Protein AF-A0A967IBW9-F1 (afdb_monomer_lite)

Structure (mmCIF, N/CA/C/O backbone):
data_AF-A0A967IBW9-F1
#
_entry.id   AF-A0A967IBW9-F1
#
loop_
_atom_site.group_PDB
_atom_site.id
_atom_site.type_symbol
_atom_site.label_atom_id
_atom_site.label_alt_id
_atom_site.label_comp_id
_atom_site.label_asym_id
_atom_site.label_entity_id
_atom_site.label_seq_id
_atom_site.pdbx_PDB_ins_code
_atom_site.Cartn_x
_atom_site.Cartn_y
_atom_site.Cartn_z
_atom_site.occupancy
_atom_site.B_iso_or_equiv
_atom_site.auth_seq_id
_atom_site.auth_comp_id
_atom_site.auth_asym_id
_atom_site.auth_atom_id
_atom_site.pdbx_PDB_model_num
ATOM 1 N N . GLU A 1 1 ? 4.638 -0.309 14.330 1.00 79.12 1 GLU A N 1
ATOM 2 C CA . GLU A 1 1 ? 5.044 -1.502 13.549 1.00 79.12 1 GLU A CA 1
ATOM 3 C C . GLU A 1 1 ? 4.154 -1.692 12.316 1.00 79.12 1 GLU A C 1
ATOM 5 O O . GLU A 1 1 ? 4.647 -1.998 11.236 1.00 79.12 1 GLU A O 1
ATOM 10 N N . ASP A 1 2 ? 2.859 -1.410 12.453 1.00 85.75 2 ASP A N 1
ATOM 11 C CA . ASP A 1 2 ? 1.802 -1.588 11.443 1.00 85.75 2 ASP A CA 1
ATOM 12 C C . ASP A 1 2 ? 2.026 -0.792 10.159 1.00 85.75 2 ASP A C 1
ATOM 14 O O . ASP A 1 2 ? 1.941 -1.355 9.073 1.00 85.75 2 ASP A O 1
ATOM 18 N N . ILE A 1 3 ? 2.429 0.479 10.277 1.00 86.25 3 ILE A N 1
ATOM 19 C CA . ILE A 1 3 ? 2.731 1.347 9.125 1.00 86.25 3 ILE A CA 1
ATOM 20 C C . ILE A 1 3 ? 3.807 0.722 8.229 1.00 86.25 3 ILE A C 1
ATOM 22 O O . ILE A 1 3 ? 3.683 0.687 7.009 1.00 86.25 3 ILE A O 1
ATOM 26 N N . ARG A 1 4 ? 4.875 0.185 8.826 1.00 87.44 4 ARG A N 1
ATOM 27 C CA . ARG A 1 4 ? 5.954 -0.435 8.055 1.00 87.44 4 ARG A CA 1
ATOM 28 C C . ARG A 1 4 ? 5.485 -1.733 7.399 1.00 87.44 4 ARG A C 1
ATOM 30 O O . ARG A 1 4 ? 5.854 -1.973 6.257 1.00 87.44 4 ARG A O 1
ATOM 37 N N . ARG A 1 5 ? 4.664 -2.531 8.092 1.00 89.56 5 ARG A N 1
ATOM 38 C CA . ARG A 1 5 ? 4.096 -3.779 7.556 1.00 89.56 5 ARG A CA 1
ATOM 39 C C . ARG A 1 5 ? 3.173 -3.531 6.367 1.00 89.56 5 ARG A C 1
ATOM 41 O O . ARG A 1 5 ? 3.324 -4.207 5.356 1.00 89.56 5 ARG A O 1
ATOM 48 N N . VAL A 1 6 ? 2.268 -2.555 6.460 1.00 89.25 6 VAL A N 1
ATOM 49 C CA . VAL A 1 6 ? 1.333 -2.250 5.365 1.00 89.25 6 VAL A CA 1
ATOM 50 C C . VAL A 1 6 ? 2.067 -1.699 4.142 1.00 89.25 6 VAL A C 1
ATOM 52 O O . VAL A 1 6 ? 1.794 -2.126 3.023 1.00 89.25 6 VAL A O 1
ATOM 55 N N . ILE A 1 7 ? 3.083 -0.852 4.354 1.00 87.25 7 ILE A N 1
ATOM 56 C CA . ILE A 1 7 ? 3.931 -0.357 3.266 1.00 87.25 7 ILE A CA 1
ATOM 57 C C . ILE A 1 7 ? 4.693 -1.510 2.615 1.00 87.25 7 ILE A C 1
ATOM 59 O O . ILE A 1 7 ? 4.798 -1.526 1.396 1.00 87.25 7 ILE A O 1
ATOM 63 N N . ASP A 1 8 ? 5.223 -2.460 3.392 1.00 86.88 8 ASP A N 1
ATOM 64 C CA . ASP A 1 8 ? 5.969 -3.606 2.862 1.00 86.88 8 ASP A CA 1
ATOM 65 C C . ASP A 1 8 ? 5.078 -4.560 2.056 1.00 86.88 8 ASP A C 1
ATOM 67 O O . ASP A 1 8 ? 5.435 -4.944 0.944 1.00 86.88 8 ASP A O 1
ATOM 71 N N . ALA A 1 9 ? 3.870 -4.838 2.553 1.00 87.06 9 ALA A N 1
ATOM 72 C CA . ALA A 1 9 ? 2.857 -5.590 1.818 1.00 87.06 9 ALA A CA 1
ATOM 73 C C . ALA A 1 9 ? 2.488 -4.902 0.493 1.00 87.06 9 ALA A C 1
ATOM 75 O O . ALA A 1 9 ? 2.355 -5.566 -0.532 1.00 87.06 9 ALA A O 1
ATOM 76 N N . ALA A 1 10 ? 2.405 -3.569 0.480 1.00 83.69 10 ALA A N 1
ATOM 77 C CA . ALA A 1 10 ? 2.127 -2.806 -0.732 1.00 83.69 10 ALA A CA 1
ATOM 78 C C . ALA A 1 10 ? 3.273 -2.848 -1.767 1.00 83.69 10 ALA A C 1
ATOM 80 O O . ALA A 1 10 ? 3.043 -2.554 -2.938 1.00 83.69 10 ALA A O 1
ATOM 81 N N . LYS A 1 11 ? 4.494 -3.250 -1.377 1.00 78.12 11 LYS A N 1
ATOM 82 C CA . LYS A 1 11 ? 5.610 -3.486 -2.317 1.00 78.12 11 LYS A CA 1
ATOM 83 C C . LYS A 1 11 ? 5.508 -4.824 -3.036 1.00 78.12 11 LYS A C 1
ATOM 85 O O . LYS A 1 11 ? 6.172 -4.994 -4.053 1.00 78.12 11 LYS A O 1
ATOM 90 N N . ALA A 1 12 ? 4.717 -5.769 -2.523 1.00 80.50 12 ALA A N 1
ATOM 91 C CA . ALA A 1 12 ? 4.580 -7.120 -3.068 1.00 80.50 12 ALA A CA 1
ATOM 92 C C . ALA A 1 12 ? 3.712 -7.156 -4.342 1.00 80.50 12 ALA A C 1
ATOM 94 O O . ALA A 1 12 ? 2.882 -8.044 -4.530 1.00 80.50 12 ALA A O 1
ATOM 95 N N . VAL A 1 13 ? 3.887 -6.169 -5.219 1.00 81.00 13 VAL A N 1
ATOM 96 C CA . VAL A 1 13 ? 3.240 -6.093 -6.525 1.00 81.00 13 VAL A CA 1
ATOM 97 C C . VAL A 1 13 ? 4.129 -6.744 -7.579 1.00 81.00 13 VAL A C 1
ATOM 99 O O . VAL A 1 13 ? 5.356 -6.663 -7.519 1.00 81.00 13 VAL A O 1
ATOM 102 N N . ALA A 1 14 ? 3.513 -7.394 -8.566 1.00 79.75 14 ALA A N 1
ATOM 103 C CA . ALA A 1 14 ? 4.241 -7.946 -9.700 1.00 79.75 14 ALA A CA 1
ATOM 104 C C . ALA A 1 14 ? 4.785 -6.798 -10.562 1.00 79.75 14 ALA A C 1
ATOM 106 O O . ALA A 1 14 ? 4.022 -6.079 -11.209 1.00 79.75 14 ALA A O 1
ATOM 107 N N . ILE A 1 15 ? 6.104 -6.624 -10.559 1.00 83.31 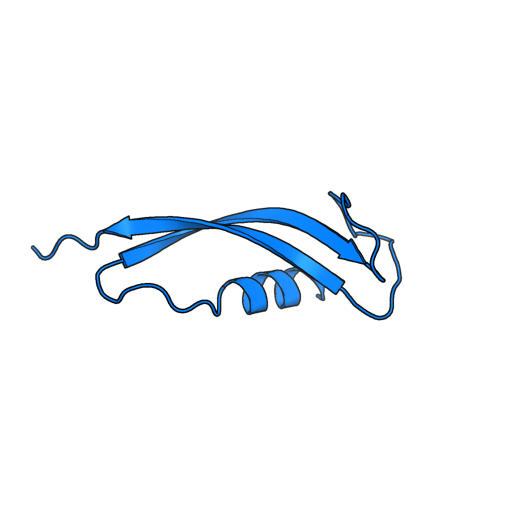15 ILE A N 1
ATOM 108 C CA . ILE A 1 15 ? 6.802 -5.658 -11.407 1.00 83.31 15 ILE A CA 1
ATOM 109 C C . ILE A 1 15 ? 7.454 -6.438 -12.553 1.00 83.31 15 ILE A C 1
ATOM 111 O O . ILE A 1 15 ? 7.981 -7.527 -12.309 1.00 83.31 15 ILE A O 1
ATOM 115 N N . PRO A 1 16 ? 7.389 -5.935 -13.801 1.00 86.50 16 PRO A N 1
ATOM 116 C CA . PRO A 1 16 ? 8.068 -6.562 -14.927 1.00 86.50 16 PRO A CA 1
ATOM 117 C C . PRO A 1 16 ? 9.542 -6.824 -14.618 1.00 86.50 16 PRO A C 1
ATOM 119 O O . PRO A 1 16 ? 10.204 -6.006 -13.990 1.00 86.50 16 PRO A O 1
ATOM 122 N N . MET A 1 17 ? 10.056 -7.963 -15.076 1.00 85.00 17 MET A N 1
ATOM 123 C CA . MET A 1 17 ? 11.435 -8.396 -14.816 1.00 85.00 17 MET A CA 1
ATOM 124 C C . MET A 1 17 ? 12.505 -7.473 -15.420 1.00 85.00 17 MET A C 1
ATOM 126 O O . MET A 1 17 ? 13.644 -7.484 -14.968 1.00 85.00 17 MET A O 1
ATOM 130 N N . ASP A 1 18 ? 12.140 -6.658 -16.408 1.00 89.25 18 ASP A N 1
ATOM 131 C CA . ASP A 1 18 ? 12.973 -5.603 -16.994 1.00 89.25 18 ASP A CA 1
ATOM 132 C C . ASP A 1 18 ? 12.965 -4.293 -16.187 1.00 89.25 18 ASP A C 1
ATOM 134 O O . ASP A 1 18 ? 13.565 -3.303 -16.614 1.00 89.25 18 ASP A O 1
ATOM 138 N N . ARG A 1 19 ? 12.290 -4.257 -15.029 1.00 89.25 19 ARG A N 1
ATOM 139 C CA . ARG A 1 19 ? 12.166 -3.062 -14.191 1.00 89.25 19 ARG A CA 1
ATOM 140 C C . ARG A 1 19 ? 12.565 -3.330 -12.748 1.00 89.25 19 ARG A C 1
ATOM 142 O O . ARG A 1 19 ? 12.234 -4.359 -12.168 1.00 89.25 19 ARG A O 1
ATOM 149 N N . GLU A 1 20 ? 13.201 -2.341 -12.136 1.00 88.69 20 GLU A N 1
ATOM 150 C CA . GLU A 1 20 ? 13.524 -2.337 -10.710 1.00 88.69 20 GLU A CA 1
ATOM 151 C C . GLU A 1 20 ? 12.769 -1.230 -9.974 1.00 88.69 20 GLU A C 1
ATOM 153 O O . GLU A 1 20 ? 12.430 -0.186 -10.544 1.00 88.69 20 GLU A O 1
ATOM 158 N N . VAL A 1 21 ? 12.485 -1.458 -8.691 1.00 88.44 21 VAL A N 1
ATOM 159 C CA . VAL A 1 21 ? 11.895 -0.437 -7.822 1.00 88.44 21 VAL A CA 1
ATOM 160 C C . VAL A 1 21 ? 12.972 0.565 -7.438 1.00 88.44 21 VAL A C 1
ATOM 162 O O . VAL A 1 21 ? 13.901 0.223 -6.715 1.00 88.44 21 VAL A O 1
ATOM 165 N N . ILE A 1 22 ? 12.799 1.814 -7.863 1.00 90.38 22 ILE A N 1
ATOM 166 C CA . ILE A 1 22 ? 13.669 2.924 -7.469 1.00 90.38 22 ILE A CA 1
ATOM 167 C C . ILE A 1 22 ? 13.182 3.506 -6.142 1.00 90.38 22 ILE A C 1
ATOM 169 O O . ILE A 1 22 ? 13.950 3.615 -5.193 1.00 90.38 22 ILE A O 1
ATOM 173 N N . HIS A 1 23 ? 11.900 3.877 -6.060 1.00 89.75 23 HIS A N 1
ATOM 174 C CA . HIS A 1 23 ? 11.326 4.526 -4.878 1.00 89.75 23 HIS A CA 1
ATOM 175 C C . HIS A 1 23 ? 9.907 4.057 -4.584 1.00 89.75 23 HIS A C 1
ATOM 177 O O . HIS A 1 23 ? 9.145 3.694 -5.478 1.00 89.75 23 HIS A O 1
ATOM 183 N N . ILE A 1 24 ? 9.545 4.131 -3.304 1.00 88.81 24 ILE A N 1
ATOM 184 C CA . ILE A 1 24 ? 8.215 3.805 -2.797 1.00 88.81 24 ILE A CA 1
ATOM 185 C C . ILE A 1 24 ? 7.798 4.945 -1.881 1.00 88.81 24 ILE A C 1
ATOM 187 O O . ILE A 1 24 ? 8.449 5.210 -0.872 1.00 88.81 24 ILE A O 1
ATOM 191 N N . LEU A 1 25 ? 6.732 5.636 -2.263 1.00 90.06 25 LEU A N 1
ATOM 192 C CA . LEU A 1 25 ? 6.253 6.839 -1.599 1.00 90.06 25 LEU A CA 1
ATOM 193 C C . LEU A 1 25 ? 4.837 6.573 -1.072 1.00 90.06 25 LEU A C 1
ATOM 195 O O . LEU A 1 25 ? 3.919 6.429 -1.883 1.00 90.06 25 LEU A O 1
ATOM 199 N N . PRO A 1 26 ? 4.625 6.476 0.251 1.00 89.44 26 PRO A N 1
ATOM 200 C CA . PRO A 1 26 ? 3.277 6.407 0.802 1.00 89.44 26 PRO A CA 1
ATOM 201 C C . PRO A 1 26 ? 2.549 7.727 0.520 1.00 89.44 26 PRO A C 1
ATOM 203 O O . PRO A 1 26 ? 3.088 8.797 0.798 1.00 89.44 26 PRO A O 1
ATOM 206 N N . GLN A 1 27 ? 1.351 7.655 -0.059 1.00 90.44 27 GLN A N 1
ATOM 207 C CA . GLN A 1 27 ? 0.531 8.839 -0.329 1.00 90.44 27 GLN A CA 1
ATOM 208 C C . GLN A 1 27 ? -0.579 9.003 0.702 1.00 90.44 27 GLN A C 1
ATOM 210 O O . GLN A 1 27 ? -0.751 10.089 1.249 1.00 90.44 27 GLN A O 1
ATOM 215 N N . 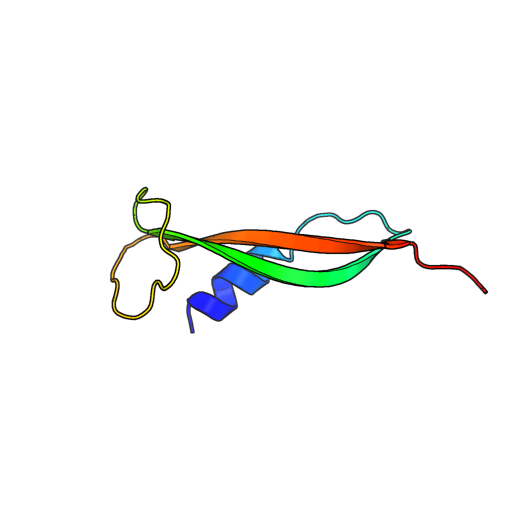GLU A 1 28 ? -1.317 7.926 0.966 1.00 92.62 28 GLU A N 1
ATOM 216 C CA . GLU A 1 28 ? -2.487 7.947 1.841 1.00 92.62 28 GLU A CA 1
ATOM 217 C C . GLU A 1 28 ? -2.636 6.605 2.557 1.00 92.62 28 GLU A C 1
ATOM 219 O O . GLU A 1 28 ? -2.233 5.555 2.049 1.00 92.62 28 GLU A O 1
ATOM 224 N N . PHE A 1 29 ? -3.267 6.643 3.719 1.00 92.69 29 PHE A N 1
ATOM 225 C CA . PHE A 1 29 ? -3.684 5.486 4.490 1.00 92.69 29 PHE A CA 1
ATOM 226 C C . PHE A 1 29 ? -5.206 5.423 4.529 1.00 92.69 29 PHE A C 1
ATOM 228 O O . PHE A 1 29 ? -5.893 6.438 4.396 1.00 92.69 29 PHE A O 1
ATOM 235 N N . ILE A 1 30 ? -5.716 4.209 4.694 1.00 93.19 30 ILE A N 1
ATOM 236 C CA . ILE A 1 30 ? -7.139 3.946 4.875 1.00 93.19 30 ILE A CA 1
ATOM 237 C C . ILE A 1 30 ? -7.287 3.143 6.164 1.00 93.19 30 ILE A C 1
ATOM 239 O O . ILE A 1 30 ? -6.580 2.147 6.351 1.00 93.19 30 ILE A O 1
ATOM 243 N N . ILE A 1 31 ? -8.174 3.589 7.052 1.00 94.38 31 ILE A N 1
ATOM 244 C CA . ILE A 1 31 ? -8.493 2.902 8.310 1.00 94.38 31 ILE A CA 1
ATOM 245 C C . ILE A 1 31 ? -10.000 2.697 8.372 1.00 94.38 31 ILE A C 1
ATOM 247 O O . ILE A 1 31 ? -10.739 3.673 8.317 1.00 94.38 31 ILE A O 1
ATOM 251 N N . ASP A 1 32 ? -10.445 1.444 8.487 1.00 93.06 32 ASP A N 1
ATOM 252 C CA . ASP A 1 32 ? -11.870 1.081 8.580 1.00 93.06 32 ASP A CA 1
ATOM 253 C C . ASP A 1 32 ? -12.751 1.817 7.542 1.00 93.06 32 ASP A C 1
ATOM 255 O O . ASP A 1 32 ? -13.730 2.479 7.884 1.00 93.06 32 ASP A O 1
ATOM 259 N N . ASP A 1 33 ? -12.347 1.739 6.267 1.00 90.44 33 ASP A N 1
ATOM 260 C CA . ASP A 1 33 ? -12.989 2.380 5.104 1.00 90.44 33 ASP A CA 1
ATOM 261 C C . ASP A 1 33 ? -12.927 3.924 5.058 1.00 90.44 33 ASP A C 1
ATOM 263 O O . ASP A 1 33 ? -13.454 4.530 4.125 1.00 90.44 33 ASP A O 1
ATOM 267 N N . GLN A 1 34 ? -12.233 4.583 5.992 1.00 91.81 34 GLN A N 1
ATOM 268 C CA . GLN A 1 34 ? -11.953 6.022 5.912 1.00 91.81 34 GLN A CA 1
ATOM 269 C C . GLN A 1 34 ? -10.671 6.289 5.128 1.00 91.81 34 GLN A C 1
ATOM 271 O O . GLN A 1 34 ? -9.584 5.919 5.574 1.00 91.81 34 GLN A O 1
ATOM 276 N N . ASP A 1 35 ? -10.791 6.950 3.978 1.00 92.19 35 ASP A N 1
ATOM 277 C CA . ASP A 1 35 ? -9.673 7.358 3.130 1.00 92.19 35 ASP A CA 1
ATOM 278 C C . ASP A 1 35 ? -9.172 8.788 3.422 1.00 92.19 35 ASP A C 1
ATOM 280 O O . ASP A 1 35 ? -9.718 9.517 4.248 1.00 92.19 35 ASP A O 1
ATOM 284 N N . GLY A 1 36 ? -8.073 9.182 2.768 1.00 91.81 36 GLY A N 1
ATOM 285 C CA . GLY A 1 36 ? -7.491 10.524 2.899 1.00 91.81 36 GLY A CA 1
ATOM 286 C C . GLY A 1 36 ? -6.597 10.741 4.128 1.00 91.81 36 GLY A C 1
ATOM 287 O O . GLY A 1 36 ? -6.170 11.869 4.395 1.00 91.81 36 GLY A O 1
ATOM 288 N N . ILE A 1 37 ? -6.277 9.688 4.888 1.00 91.50 37 ILE A N 1
ATOM 289 C CA . ILE A 1 37 ? -5.452 9.790 6.099 1.00 91.50 37 ILE A CA 1
ATOM 290 C C . ILE A 1 37 ? -3.978 9.919 5.699 1.00 91.50 37 ILE A C 1
ATOM 292 O O . ILE A 1 37 ? -3.390 8.990 5.153 1.00 91.50 37 ILE A O 1
ATOM 296 N N . LYS A 1 38 ? -3.340 11.057 5.993 1.00 89.69 38 LYS A N 1
ATOM 297 C CA . LYS A 1 38 ? -1.897 11.250 5.735 1.00 89.69 38 LYS A CA 1
ATOM 298 C C . LYS A 1 38 ? -1.013 10.639 6.817 1.00 89.69 38 LYS A C 1
ATOM 300 O O . LYS A 1 38 ? 0.004 10.024 6.514 1.00 89.69 38 LYS A O 1
ATOM 305 N N . GLU A 1 39 ? -1.419 10.801 8.072 1.00 88.81 39 GLU A N 1
ATOM 306 C CA . GLU A 1 39 ? -0.716 10.275 9.238 1.00 88.81 39 GLU A CA 1
ATOM 307 C C . GLU A 1 39 ? -1.675 9.403 10.054 1.00 88.81 39 GLU A C 1
ATOM 309 O O . GLU A 1 39 ? -2.555 9.930 10.731 1.00 88.81 39 GLU A O 1
ATOM 314 N N . PRO A 1 40 ? -1.523 8.068 10.012 1.00 87.56 40 PRO A N 1
ATOM 315 C CA . PRO A 1 40 ? -2.364 7.147 10.775 1.00 87.56 40 PRO A CA 1
ATOM 316 C C . PRO A 1 40 ? -1.908 7.027 12.241 1.00 87.56 40 PRO A C 1
ATOM 318 O O . PRO A 1 40 ? -2.428 6.210 12.999 1.00 87.56 40 PRO A O 1
ATOM 321 N N . LEU A 1 41 ? -0.886 7.786 12.653 1.00 89.25 41 LEU A N 1
ATOM 322 C CA . LEU A 1 41 ? -0.283 7.662 13.973 1.00 89.25 41 LEU A CA 1
ATOM 323 C C . LEU A 1 41 ? -1.238 8.203 15.045 1.00 89.25 41 LEU A C 1
ATOM 325 O O . LEU A 1 41 ? -1.657 9.354 14.996 1.00 89.25 41 LEU A O 1
ATOM 329 N N . GLY A 1 42 ? -1.585 7.353 16.012 1.00 88.94 42 GLY A N 1
ATOM 330 C CA . GLY A 1 42 ? -2.584 7.670 17.038 1.00 88.94 42 GLY A CA 1
ATOM 331 C C . GLY A 1 42 ? -4.023 7.329 16.642 1.00 88.94 42 GLY A C 1
ATOM 332 O O . GLY A 1 42 ? -4.916 7.441 17.479 1.00 88.94 42 GLY A O 1
ATOM 333 N N . MET A 1 43 ? -4.256 6.861 15.414 1.00 89.94 43 MET A N 1
ATOM 334 C CA . MET A 1 43 ? -5.538 6.280 15.025 1.00 89.94 43 MET A CA 1
ATOM 335 C C . MET A 1 43 ? -5.596 4.801 15.415 1.00 89.94 43 MET A C 1
ATOM 337 O O . MET A 1 43 ? -4.579 4.110 15.471 1.00 89.94 43 MET A O 1
ATOM 341 N N . SER A 1 44 ? -6.798 4.322 15.717 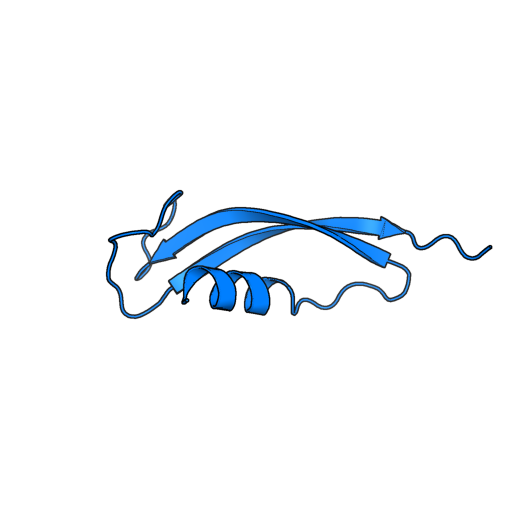1.00 88.88 44 SER A N 1
ATOM 342 C CA . SER A 1 44 ? -7.075 2.917 16.016 1.00 88.88 44 SER A CA 1
ATOM 343 C C . SER A 1 44 ? -8.135 2.418 15.053 1.00 88.88 44 SER A C 1
ATOM 345 O O . SER A 1 44 ? -9.101 3.130 14.793 1.00 88.88 44 SER A O 1
ATOM 347 N N . GLY A 1 45 ? -7.953 1.203 14.558 1.00 88.94 45 GLY A N 1
ATOM 348 C CA . GLY A 1 45 ? -8.909 0.549 13.682 1.00 88.94 45 GLY A CA 1
ATOM 349 C C . GLY A 1 45 ? -8.609 -0.932 13.545 1.00 88.94 45 GLY A C 1
ATOM 350 O O . GLY A 1 45 ? -7.575 -1.414 14.018 1.00 88.94 45 GLY A O 1
ATOM 351 N N . VAL A 1 46 ? -9.528 -1.662 12.927 1.00 92.62 46 VAL A N 1
ATOM 352 C CA . VAL A 1 46 ? -9.390 -3.110 12.717 1.00 92.62 46 VAL A CA 1
ATOM 353 C C . VAL A 1 46 ? -8.580 -3.389 11.453 1.00 92.62 46 VAL A C 1
ATOM 355 O O . VAL A 1 46 ? -7.794 -4.338 11.417 1.00 92.62 46 VAL A O 1
ATOM 358 N N . ARG A 1 47 ? -8.740 -2.551 10.424 1.00 91.19 47 ARG A N 1
ATOM 359 C CA . ARG A 1 47 ? -8.069 -2.694 9.129 1.00 91.19 47 ARG A CA 1
ATOM 360 C C . ARG A 1 47 ? -7.263 -1.443 8.798 1.00 91.19 47 ARG A C 1
ATOM 362 O O . ARG A 1 47 ? -7.782 -0.335 8.865 1.00 91.19 47 ARG A O 1
ATOM 369 N N . LEU A 1 48 ? -6.002 -1.647 8.415 1.00 92.25 48 LEU A N 1
ATOM 370 C CA . LEU A 1 48 ? -5.093 -0.607 7.935 1.00 92.25 48 LEU A CA 1
ATOM 371 C C . LEU A 1 48 ? -4.630 -0.956 6.521 1.00 92.25 48 LEU A C 1
ATOM 373 O O . LEU A 1 48 ? -4.038 -2.012 6.299 1.00 92.25 48 LEU A O 1
ATOM 377 N N . GLU A 1 49 ? -4.846 -0.039 5.587 1.00 92.00 49 GLU A N 1
ATOM 378 C CA . GLU A 1 49 ? -4.357 -0.121 4.212 1.00 92.00 49 GLU A CA 1
ATOM 379 C C . GLU A 1 49 ? -3.514 1.110 3.874 1.00 92.00 49 GLU A C 1
ATOM 381 O O . GLU A 1 49 ? -3.645 2.169 4.490 1.00 92.00 49 GLU A O 1
ATOM 386 N N . SER A 1 50 ? -2.637 0.979 2.878 1.00 91.94 50 SER A N 1
ATOM 387 C CA . SER A 1 50 ? -1.818 2.086 2.385 1.00 91.94 50 SER A CA 1
ATOM 388 C C . SER A 1 50 ? -1.861 2.165 0.868 1.00 91.94 50 SER A C 1
ATOM 390 O O . SER A 1 50 ? -1.555 1.186 0.184 1.00 91.94 50 SER A O 1
ATOM 392 N N . LYS A 1 51 ? -2.150 3.353 0.343 1.00 91.12 51 LYS A N 1
ATOM 393 C CA . LYS A 1 51 ? -1.905 3.708 -1.051 1.00 91.12 51 LYS A CA 1
ATOM 394 C C . LYS A 1 51 ? -0.462 4.173 -1.182 1.00 91.12 51 LYS A C 1
ATOM 396 O O . LYS A 1 51 ? -0.064 5.195 -0.617 1.00 91.12 51 LYS A O 1
ATOM 401 N N . VAL A 1 52 ? 0.321 3.421 -1.944 1.00 90.94 52 VAL A N 1
ATOM 402 C CA . VAL A 1 52 ? 1.717 3.746 -2.235 1.00 90.94 52 VAL A CA 1
ATOM 403 C C . VAL A 1 52 ? 1.884 4.056 -3.712 1.00 90.94 52 VAL A C 1
ATOM 405 O O . VAL A 1 52 ? 1.272 3.433 -4.576 1.00 90.94 52 VAL A O 1
ATOM 408 N N . HIS A 1 53 ? 2.748 5.015 -3.998 1.00 91.56 53 HIS A N 1
ATOM 409 C CA . HIS A 1 53 ? 3.232 5.284 -5.336 1.00 91.56 53 HIS A CA 1
ATOM 410 C C . HIS A 1 53 ? 4.593 4.610 -5.505 1.00 91.56 53 HIS A C 1
ATOM 412 O O . HIS A 1 53 ? 5.516 4.876 -4.733 1.00 91.56 53 HIS A O 1
ATOM 418 N N . ILE A 1 54 ? 4.720 3.743 -6.508 1.00 89.75 54 ILE A N 1
ATOM 419 C CA . ILE A 1 54 ? 5.950 2.992 -6.779 1.00 89.75 54 ILE A CA 1
ATOM 420 C C . ILE A 1 54 ? 6.582 3.542 -8.053 1.00 89.75 54 ILE A C 1
ATOM 422 O O . ILE A 1 54 ? 5.995 3.485 -9.132 1.00 89.75 54 ILE A O 1
ATOM 426 N N . VAL A 1 55 ? 7.797 4.064 -7.924 1.00 90.94 55 VAL A N 1
ATOM 427 C CA . VAL A 1 55 ? 8.609 4.538 -9.044 1.00 90.94 55 VAL A CA 1
ATOM 428 C C . VAL A 1 55 ? 9.508 3.394 -9.485 1.00 90.94 55 VAL A C 1
ATOM 430 O O . VAL A 1 55 ? 10.312 2.900 -8.694 1.00 90.94 55 VAL A O 1
ATOM 433 N N . THR A 1 56 ? 9.380 2.983 -10.745 1.00 91.38 56 THR A N 1
ATOM 434 C CA . THR A 1 56 ? 10.199 1.917 -11.334 1.00 91.38 56 THR A CA 1
ATOM 435 C C . THR A 1 56 ? 11.045 2.440 -12.485 1.00 91.38 56 THR A C 1
ATOM 437 O O . THR A 1 56 ? 10.570 3.242 -13.295 1.00 91.38 56 THR A O 1
ATOM 440 N N . GLY A 1 57 ? 12.285 1.968 -12.567 1.00 91.31 57 GLY A N 1
ATOM 441 C CA . GLY A 1 57 ? 13.208 2.235 -13.670 1.00 91.31 57 GLY A CA 1
ATOM 442 C C . GLY A 1 57 ? 13.387 1.006 -14.543 1.00 91.31 57 GLY A C 1
ATOM 443 O O . GLY A 1 57 ? 13.216 -0.108 -14.061 1.00 91.31 57 GLY A O 1
ATOM 444 N N . ALA A 1 58 ? 13.728 1.208 -15.814 1.00 91.81 58 AL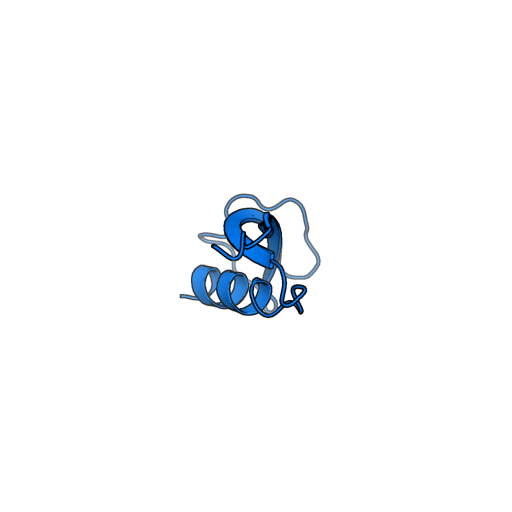A A N 1
ATOM 445 C CA . ALA A 1 58 ? 14.186 0.114 -16.664 1.00 91.81 58 ALA A CA 1
ATOM 446 C C . ALA A 1 58 ? 15.600 -0.298 -16.240 1.00 91.81 58 ALA A C 1
ATOM 448 O O . ALA A 1 58 ? 16.463 0.567 -16.067 1.00 91.81 58 ALA A O 1
ATOM 449 N N . VAL A 1 59 ? 15.837 -1.600 -16.102 1.00 84.56 59 VAL A N 1
ATOM 450 C CA . VAL A 1 59 ? 17.167 -2.129 -15.800 1.00 84.56 59 VAL A CA 1
ATOM 451 C C . VAL A 1 59 ? 17.944 -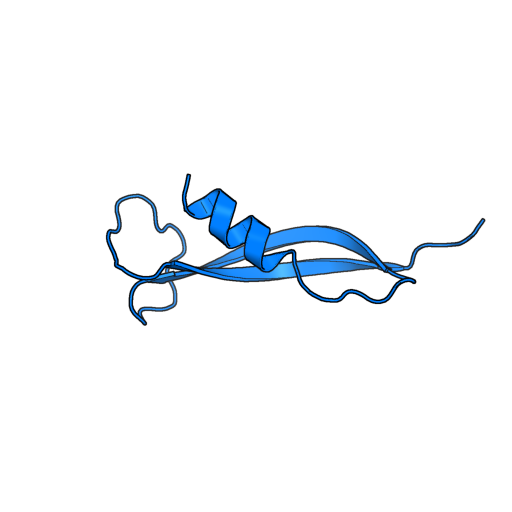2.177 -17.115 1.00 84.56 59 VAL A C 1
ATOM 453 O O . VAL A 1 59 ? 17.668 -3.001 -17.989 1.00 84.56 59 VAL A O 1
ATOM 456 N N . ALA A 1 60 ? 18.887 -1.254 -17.307 1.00 72.62 60 ALA A N 1
ATOM 457 C CA . ALA A 1 60 ? 19.766 -1.296 -18.470 1.00 72.62 60 ALA A CA 1
ATOM 458 C C . ALA A 1 60 ? 20.723 -2.488 -18.324 1.00 72.62 60 ALA A C 1
ATOM 460 O O . ALA A 1 60 ? 21.527 -2.532 -17.395 1.00 72.62 60 ALA A O 1
ATOM 461 N N . SER A 1 61 ? 20.635 -3.459 -19.234 1.00 65.25 61 SER A N 1
ATOM 462 C CA . SER A 1 61 ? 21.673 -4.485 -19.368 1.00 65.25 61 SER A CA 1
ATOM 463 C C . SER A 1 61 ? 22.904 -3.837 -20.006 1.00 65.25 61 SER A C 1
ATOM 465 O O . SER A 1 61 ? 22.796 -3.303 -21.111 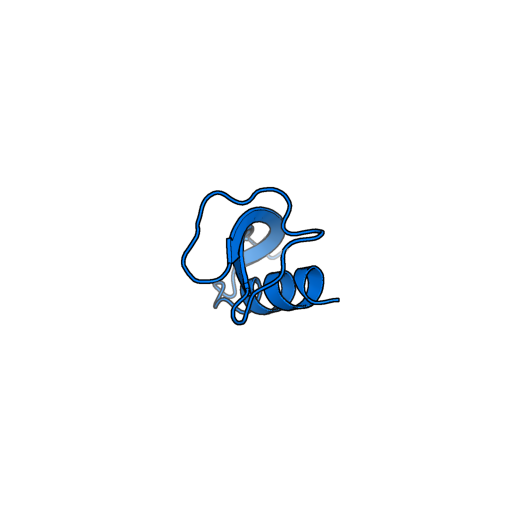1.00 65.25 61 SER A O 1
ATOM 467 N N . ALA A 1 62 ? 24.027 -3.831 -19.285 1.00 54.06 62 ALA A N 1
ATOM 468 C CA . ALA A 1 62 ? 25.338 -3.430 -19.799 1.00 54.06 62 ALA A CA 1
ATOM 469 C C . ALA A 1 62 ? 26.049 -4.611 -20.469 1.00 54.06 62 ALA A C 1
ATOM 471 O O . ALA A 1 62 ? 25.873 -5.751 -19.978 1.00 54.06 62 ALA A O 1
#

Radius of gyration: 14.13 Å; chains: 1; bounding box: 38×20×37 Å

Sequence (62 aa):
EDIRRVIDAAKAVAIPMDREVIHILPQEFIIDDQDGIKEPLGMSGVRLESKVHIVTGAVASA

Secondary structure (DSSP, 8-state):
-HHHHHHHHHH-S---TTEEEEEEEEEEEEETTEEEES--TT---S-EEEEEEEEEEE----

Foldseek 3Di:
DVVVVQQVVVVPDDDPPQKDFPDKAWDWKAAPNDTPHPDCPPPDHDDIHTDIDTDIDGDDDD

pLDDT: mean 87.61, std 6.63, range [54.06, 94.38]